Protein AF-A0A846X2C8-F1 (afdb_monomer_lite)

Organism: NCBI:txid44753

Structure (mmCIF, N/CA/C/O backbone):
data_AF-A0A846X2C8-F1
#
_entry.id   AF-A0A846X2C8-F1
#
loop_
_atom_site.group_PDB
_atom_site.id
_atom_site.type_symbol
_atom_site.label_atom_id
_atom_site.label_alt_id
_atom_site.label_comp_id
_atom_site.label_asym_id
_atom_site.label_entity_id
_atom_site.label_seq_id
_atom_site.pdbx_PDB_ins_code
_atom_site.Cartn_x
_atom_site.Cartn_y
_atom_site.Cartn_z
_atom_site.occupancy
_atom_site.B_iso_or_equiv
_atom_site.auth_seq_id
_atom_site.auth_comp_id
_atom_site.auth_asym_id
_atom_site.auth_atom_id
_atom_site.pdbx_PDB_model_num
ATOM 1 N N . MET A 1 1 ? 1.765 -7.638 -29.085 1.00 39.38 1 MET A N 1
ATOM 2 C CA . MET A 1 1 ? 0.733 -6.589 -28.976 1.00 39.38 1 MET A CA 1
ATOM 3 C C . MET A 1 1 ? 1.234 -5.614 -27.934 1.00 39.38 1 MET A C 1
ATOM 5 O O . MET A 1 1 ? 1.552 -6.057 -26.841 1.00 39.38 1 MET A O 1
ATOM 9 N N . THR A 1 2 ? 1.440 -4.352 -28.289 1.00 46.97 2 THR A N 1
ATOM 10 C CA . THR A 1 2 ? 1.833 -3.303 -27.340 1.00 46.97 2 THR A CA 1
ATOM 11 C C . THR A 1 2 ? 0.584 -2.910 -26.562 1.00 46.97 2 THR A C 1
ATOM 13 O O . THR A 1 2 ? -0.370 -2.422 -27.161 1.00 46.97 2 THR A O 1
ATOM 16 N N . THR A 1 3 ? 0.545 -3.192 -25.261 1.00 59.09 3 THR A N 1
ATOM 17 C CA . THR A 1 3 ? -0.535 -2.721 -24.387 1.00 59.09 3 THR A CA 1
ATOM 18 C C . THR A 1 3 ? -0.446 -1.201 -24.316 1.00 59.09 3 THR A C 1
ATOM 20 O O . THR A 1 3 ? 0.580 -0.667 -23.897 1.00 59.09 3 THR A O 1
ATOM 23 N N . THR A 1 4 ? -1.485 -0.503 -24.769 1.00 70.94 4 THR A N 1
ATOM 24 C CA . THR A 1 4 ? -1.595 0.945 -24.585 1.00 70.94 4 THR A CA 1
ATOM 25 C C . THR A 1 4 ? -1.709 1.226 -23.091 1.00 70.94 4 THR A C 1
ATOM 27 O O . THR A 1 4 ? -2.614 0.715 -22.434 1.00 70.94 4 THR A O 1
ATOM 30 N N . ILE A 1 5 ? -0.770 1.999 -22.553 1.00 78.25 5 ILE A N 1
ATOM 31 C CA . ILE A 1 5 ? -0.810 2.455 -21.163 1.00 78.25 5 ILE A CA 1
ATOM 32 C C . ILE A 1 5 ? -1.837 3.585 -21.094 1.00 78.25 5 ILE A C 1
ATOM 34 O O . ILE A 1 5 ? -1.813 4.482 -21.931 1.00 78.25 5 ILE A O 1
ATOM 38 N N . GLU A 1 6 ? -2.736 3.546 -20.115 1.00 85.19 6 GLU A N 1
ATOM 39 C CA . GLU A 1 6 ? -3.750 4.582 -19.904 1.00 85.19 6 GLU A CA 1
ATOM 40 C C . GLU A 1 6 ? -3.505 5.322 -18.582 1.00 85.19 6 GLU A C 1
ATOM 42 O O . GLU A 1 6 ? -2.981 4.726 -17.634 1.00 85.19 6 GLU A O 1
ATOM 47 N N . PRO A 1 7 ? -3.894 6.603 -18.478 1.00 87.62 7 PRO A N 1
ATOM 48 C CA . PRO A 1 7 ? -3.935 7.293 -17.199 1.00 87.62 7 PRO A CA 1
ATOM 49 C C . PRO A 1 7 ? -5.117 6.809 -16.348 1.00 87.62 7 PRO A C 1
ATOM 51 O O . PRO A 1 7 ? -6.165 6.429 -16.880 1.00 87.62 7 PRO A O 1
ATOM 54 N N . ILE A 1 8 ? -4.968 6.898 -15.027 1.00 87.06 8 ILE A N 1
ATOM 55 C CA . ILE A 1 8 ? -6.063 6.699 -14.071 1.00 87.06 8 ILE A CA 1
ATOM 56 C C . ILE A 1 8 ? -7.132 7.788 -14.242 1.00 87.06 8 ILE A C 1
ATOM 58 O O . ILE A 1 8 ? -6.819 8.953 -14.499 1.00 87.06 8 ILE A O 1
ATOM 62 N N . LYS A 1 9 ? -8.408 7.400 -14.119 1.00 85.31 9 LYS A N 1
ATOM 63 C CA . LYS A 1 9 ? -9.568 8.311 -14.196 1.00 85.31 9 LYS A CA 1
ATOM 64 C C . LYS A 1 9 ? -10.608 8.084 -13.096 1.00 85.31 9 LYS A C 1
ATOM 66 O O . LYS A 1 9 ? -11.526 8.890 -12.972 1.00 85.31 9 LYS A O 1
ATOM 71 N N . ASP A 1 10 ? -10.493 6.989 -12.350 1.00 92.31 10 ASP A N 1
ATOM 72 C CA . ASP A 1 10 ? -11.410 6.607 -11.281 1.00 92.31 10 ASP A CA 1
ATOM 73 C C . ASP A 1 10 ? -10.836 6.974 -9.903 1.00 92.31 10 ASP A C 1
ATOM 75 O O . ASP A 1 10 ? -9.631 6.860 -9.676 1.00 92.31 10 ASP A O 1
ATOM 79 N N . GLY A 1 11 ? -11.698 7.414 -8.980 1.00 93.38 11 GLY A N 1
ATOM 80 C CA . GLY A 1 11 ? -11.279 7.852 -7.647 1.00 93.38 11 GLY A CA 1
ATOM 81 C C . GLY A 1 11 ? -10.662 6.732 -6.808 1.00 93.38 11 GLY A C 1
ATOM 82 O O . GLY A 1 11 ? -9.693 6.971 -6.091 1.00 93.38 11 GLY A O 1
ATOM 83 N N . ARG A 1 12 ? -11.159 5.492 -6.928 1.00 96.38 12 ARG A N 1
ATOM 84 C CA . ARG A 1 12 ? -10.583 4.350 -6.210 1.00 96.38 12 ARG A CA 1
ATOM 85 C C . ARG A 1 12 ? -9.200 4.022 -6.748 1.00 96.38 12 ARG A C 1
ATOM 87 O O . ARG A 1 12 ? -8.270 3.858 -5.968 1.00 96.38 12 ARG A O 1
ATOM 94 N N . GLU A 1 13 ? -9.064 3.940 -8.067 1.00 95.44 13 GLU A N 1
ATOM 95 C CA . GLU A 1 13 ? -7.767 3.706 -8.712 1.00 95.44 13 GLU A CA 1
ATOM 96 C C . GLU A 1 13 ? -6.749 4.789 -8.314 1.00 95.44 13 GLU A C 1
ATOM 98 O O . GLU A 1 13 ? -5.599 4.469 -8.012 1.00 95.44 13 GLU A O 1
ATOM 103 N N . GLN A 1 14 ? -7.187 6.051 -8.253 1.00 95.62 14 GLN A N 1
ATOM 104 C CA . GLN A 1 14 ? -6.360 7.191 -7.857 1.00 95.62 14 GLN A CA 1
ATOM 105 C C . GLN A 1 14 ? -5.881 7.052 -6.409 1.00 95.62 14 GLN A C 1
ATOM 107 O O . GLN A 1 14 ? -4.679 7.085 -6.157 1.00 95.62 14 GLN A O 1
ATOM 112 N N . PHE A 1 15 ? -6.799 6.779 -5.480 1.00 97.44 15 PHE A N 1
ATOM 113 C CA . PHE A 1 15 ? -6.473 6.527 -4.077 1.00 97.44 15 PHE A CA 1
ATOM 114 C C . PHE A 1 15 ? -5.447 5.398 -3.903 1.00 97.44 15 PHE A C 1
ATOM 116 O O . PHE A 1 15 ? -4.485 5.544 -3.152 1.00 97.44 15 PHE A O 1
ATOM 123 N N . LEU A 1 16 ? -5.613 4.280 -4.617 1.00 98.19 16 LEU A N 1
ATOM 124 C CA . LEU A 1 16 ? -4.665 3.165 -4.555 1.00 98.19 16 LEU A CA 1
ATOM 125 C C . LEU A 1 16 ? -3.278 3.554 -5.083 1.00 98.19 16 LEU A C 1
ATOM 127 O O . LEU A 1 16 ? -2.273 3.130 -4.514 1.00 98.19 16 LEU A O 1
ATOM 131 N N . ALA A 1 17 ? -3.214 4.352 -6.151 1.00 97.00 17 ALA A N 1
ATOM 132 C CA . ALA A 1 17 ? -1.953 4.844 -6.699 1.00 97.00 17 ALA A CA 1
ATOM 133 C C . ALA A 1 17 ? -1.248 5.827 -5.750 1.00 97.00 17 ALA A C 1
ATOM 135 O O . ALA A 1 17 ? -0.019 5.810 -5.651 1.00 97.00 17 ALA A O 1
ATOM 136 N N . ASP A 1 18 ? -2.007 6.643 -5.018 1.00 96.94 18 ASP A N 1
ATOM 137 C CA . ASP A 1 18 ? -1.459 7.553 -4.012 1.00 96.94 18 ASP A CA 1
ATOM 138 C C . ASP A 1 18 ? -0.905 6.785 -2.802 1.00 96.94 18 ASP A C 1
ATOM 140 O O . ASP A 1 18 ? 0.233 7.024 -2.394 1.00 96.94 18 ASP A O 1
ATOM 144 N N . VAL A 1 19 ? -1.640 5.787 -2.290 1.00 98.06 19 VAL A N 1
ATOM 145 C CA . VAL A 1 19 ? -1.153 4.897 -1.216 1.00 98.06 19 VAL A CA 1
ATOM 146 C C . VAL A 1 19 ? 0.099 4.143 -1.665 1.00 98.06 19 VAL A C 1
ATOM 148 O O . VAL A 1 19 ? 1.087 4.093 -0.936 1.00 98.06 19 VAL A O 1
ATOM 151 N N . PHE A 1 20 ? 0.091 3.596 -2.882 1.00 98.12 20 PHE A N 1
ATOM 152 C CA . PHE A 1 20 ? 1.261 2.960 -3.484 1.00 98.12 20 PHE A CA 1
ATOM 153 C C . PHE A 1 20 ? 2.477 3.893 -3.471 1.00 98.12 20 PHE A C 1
ATOM 155 O O . PHE A 1 20 ? 3.531 3.531 -2.958 1.00 98.12 20 PHE A O 1
ATOM 162 N N . THR A 1 21 ? 2.319 5.106 -3.993 1.00 97.00 21 THR A N 1
ATOM 163 C CA . THR A 1 21 ? 3.398 6.094 -4.111 1.00 97.00 21 THR A CA 1
ATOM 164 C C . THR A 1 21 ? 3.938 6.501 -2.744 1.00 97.00 21 THR A C 1
ATOM 166 O O . THR A 1 21 ? 5.151 6.477 -2.535 1.00 97.00 21 THR A O 1
ATOM 169 N N . ALA A 1 22 ? 3.056 6.770 -1.776 1.00 97.19 22 ALA A N 1
ATOM 170 C CA . ALA A 1 22 ? 3.445 7.083 -0.402 1.00 97.19 22 ALA A CA 1
ATOM 171 C C . ALA A 1 22 ? 4.274 5.954 0.240 1.00 97.19 22 ALA A C 1
ATOM 173 O O . ALA A 1 22 ? 5.269 6.223 0.919 1.00 97.19 22 ALA A O 1
ATOM 174 N N . ALA A 1 23 ? 3.907 4.693 -0.011 1.00 97.38 23 ALA A N 1
ATOM 175 C CA . ALA A 1 23 ? 4.652 3.541 0.484 1.00 97.38 23 ALA A CA 1
ATOM 176 C C . ALA A 1 23 ? 6.035 3.426 -0.173 1.00 97.38 23 ALA A C 1
ATOM 178 O O . ALA A 1 23 ? 7.032 3.301 0.535 1.00 97.38 23 ALA A O 1
ATOM 179 N N . ILE A 1 24 ? 6.116 3.492 -1.509 1.00 97.12 24 ILE A N 1
ATOM 180 C CA . ILE A 1 24 ? 7.386 3.337 -2.239 1.00 97.12 24 ILE A CA 1
ATOM 181 C C . ILE A 1 24 ? 8.367 4.473 -1.912 1.00 97.12 24 ILE A C 1
ATOM 183 O O . ILE A 1 24 ? 9.561 4.234 -1.726 1.00 97.12 24 ILE A O 1
ATOM 187 N N . GLU A 1 25 ? 7.880 5.710 -1.825 1.00 95.19 25 GLU A N 1
ATOM 188 C CA . GLU A 1 25 ? 8.743 6.886 -1.676 1.00 95.19 25 GLU A CA 1
ATOM 189 C C . GLU A 1 25 ? 9.126 7.184 -0.223 1.00 95.19 25 GLU A C 1
ATOM 191 O O . GLU A 1 25 ? 10.178 7.779 0.013 1.00 95.19 25 GLU A O 1
ATOM 196 N N . GLY A 1 26 ? 8.322 6.754 0.754 1.00 90.81 26 GLY A N 1
ATOM 197 C CA . GLY A 1 26 ? 8.575 7.058 2.165 1.00 90.81 26 GLY A CA 1
ATOM 198 C C . GLY A 1 26 ? 8.590 5.862 3.111 1.00 90.81 26 GLY A C 1
ATOM 199 O O . GLY A 1 26 ? 9.253 5.926 4.142 1.00 90.81 26 GLY A O 1
ATOM 200 N N . GLY A 1 27 ? 7.860 4.796 2.791 1.00 85.50 27 GLY A N 1
ATOM 201 C CA . GLY A 1 27 ? 7.503 3.755 3.750 1.00 85.50 27 GLY A CA 1
ATOM 202 C C . GLY A 1 27 ? 8.419 2.537 3.732 1.00 85.50 27 GLY A C 1
ATOM 203 O O . GLY A 1 27 ? 8.901 2.128 4.774 1.00 85.50 27 GLY A O 1
ATOM 204 N N . ILE A 1 28 ? 8.690 1.956 2.564 1.00 93.75 28 ILE A N 1
ATOM 205 C CA . ILE A 1 28 ? 9.221 0.579 2.495 1.00 93.75 28 ILE A CA 1
ATOM 206 C C . ILE A 1 28 ? 10.753 0.466 2.497 1.00 93.75 28 ILE A C 1
ATOM 208 O O . ILE A 1 28 ? 11.300 -0.616 2.698 1.00 93.75 28 ILE A O 1
ATOM 212 N N . ASN A 1 29 ? 11.467 1.574 2.272 1.00 91.31 29 ASN A N 1
ATOM 213 C CA . ASN A 1 29 ? 12.914 1.563 2.000 1.00 91.31 29 ASN A CA 1
ATOM 214 C C . ASN A 1 29 ? 13.783 1.125 3.195 1.00 91.31 29 ASN A C 1
ATOM 216 O O . ASN A 1 29 ? 14.994 0.985 3.048 1.00 91.31 29 ASN A O 1
ATOM 220 N N . TYR A 1 30 ? 13.203 0.945 4.386 1.00 91.06 30 TYR A N 1
ATOM 221 C CA . TYR A 1 30 ? 13.931 0.415 5.540 1.00 91.06 30 TYR A CA 1
ATOM 222 C C . TYR A 1 30 ? 13.991 -1.121 5.564 1.00 91.06 30 TYR A C 1
ATOM 224 O O . TYR A 1 30 ? 14.889 -1.666 6.203 1.00 91.06 30 TYR A O 1
ATOM 232 N N . TRP A 1 31 ? 13.068 -1.813 4.882 1.00 92.88 31 TRP A N 1
ATOM 233 C CA . TRP A 1 31 ? 13.012 -3.282 4.827 1.00 92.88 31 TRP A CA 1
ATOM 234 C C . TRP A 1 31 ? 13.140 -3.851 3.412 1.00 92.88 31 TRP A C 1
ATOM 236 O O . TRP A 1 31 ? 13.432 -5.036 3.271 1.00 92.88 31 TRP A O 1
ATOM 246 N N . ALA A 1 32 ? 12.986 -3.039 2.364 1.00 93.62 32 ALA A N 1
ATOM 247 C CA . ALA A 1 32 ? 13.146 -3.494 0.989 1.00 93.62 32 ALA A CA 1
ATOM 248 C C . ALA A 1 32 ? 13.909 -2.520 0.087 1.00 93.62 32 ALA A C 1
ATOM 250 O O . ALA A 1 32 ? 13.802 -1.300 0.193 1.00 93.62 32 ALA A O 1
ATOM 251 N N . GLU A 1 33 ? 14.604 -3.095 -0.893 1.00 93.44 33 GLU A N 1
ATOM 252 C CA . GLU A 1 33 ? 15.190 -2.395 -2.032 1.00 93.44 33 GLU A CA 1
ATOM 253 C C . GLU A 1 33 ? 14.183 -2.308 -3.188 1.00 93.44 33 GLU A C 1
ATOM 255 O O . GLU A 1 33 ? 13.594 -3.317 -3.580 1.00 93.44 33 GLU A O 1
ATOM 260 N N . VAL A 1 34 ? 14.007 -1.125 -3.786 1.00 94.94 34 VAL A N 1
ATOM 261 C CA . VAL A 1 34 ? 13.124 -0.923 -4.949 1.00 94.94 34 VAL A CA 1
ATOM 262 C C . VAL A 1 34 ? 13.904 -1.105 -6.254 1.00 94.94 34 VAL A C 1
ATOM 264 O O . VAL A 1 34 ? 14.634 -0.220 -6.694 1.00 94.94 34 VAL A O 1
ATOM 267 N N . ASN A 1 35 ? 13.700 -2.239 -6.924 1.00 93.56 35 ASN A N 1
ATOM 268 C CA . ASN A 1 35 ? 14.385 -2.593 -8.174 1.00 93.56 35 ASN A CA 1
ATOM 269 C C . ASN A 1 35 ? 13.723 -1.985 -9.417 1.00 93.56 35 ASN A C 1
ATOM 271 O O . ASN A 1 35 ? 14.362 -1.755 -10.444 1.00 93.56 35 ASN A O 1
ATOM 275 N N . THR A 1 36 ? 12.407 -1.794 -9.384 1.00 95.81 36 THR A N 1
ATOM 276 C CA . THR A 1 36 ? 11.642 -1.198 -10.485 1.00 95.81 36 THR A CA 1
ATOM 277 C C . THR A 1 36 ? 10.514 -0.370 -9.913 1.00 95.81 36 THR A C 1
ATOM 279 O O . THR A 1 36 ? 9.837 -0.817 -8.997 1.00 95.81 36 THR A O 1
ATOM 282 N N . TYR A 1 37 ? 10.282 0.807 -10.492 1.00 94.38 37 TYR A N 1
ATOM 283 C CA . TYR A 1 37 ? 9.209 1.706 -10.088 1.00 94.38 37 TYR A CA 1
ATOM 284 C C . TYR A 1 37 ? 8.570 2.337 -11.328 1.00 94.38 37 TYR A C 1
ATOM 286 O O . TYR A 1 37 ? 9.204 3.093 -12.068 1.00 94.38 37 TYR A O 1
ATOM 294 N N . ARG A 1 38 ? 7.319 1.965 -11.609 1.00 93.31 38 ARG A N 1
ATOM 295 C CA . ARG A 1 38 ? 6.527 2.444 -12.745 1.00 93.31 38 ARG A CA 1
ATOM 296 C C . ARG A 1 38 ? 5.206 2.969 -12.208 1.00 93.31 38 ARG A C 1
ATOM 298 O O . ARG A 1 38 ? 4.305 2.190 -11.944 1.00 93.31 38 ARG A O 1
ATOM 305 N N . TRP A 1 39 ? 5.079 4.282 -12.085 1.00 90.62 39 TRP A N 1
ATOM 306 C CA . TRP A 1 39 ? 3.905 4.912 -11.463 1.00 90.62 39 TRP A CA 1
ATOM 307 C C . TRP A 1 39 ? 3.329 6.061 -12.286 1.00 90.62 39 TRP A C 1
ATOM 309 O O . TRP A 1 39 ? 2.130 6.321 -12.243 1.00 90.62 39 TRP A O 1
ATOM 319 N N . GLN A 1 40 ? 4.158 6.687 -13.120 1.00 85.94 40 GLN A N 1
ATOM 320 C CA . GLN A 1 40 ? 3.767 7.837 -13.918 1.00 85.94 40 GLN A CA 1
ATOM 321 C C . GLN A 1 40 ? 3.267 7.434 -15.311 1.00 85.94 40 GLN A C 1
ATOM 323 O O . GLN A 1 40 ? 3.875 6.606 -16.007 1.00 85.94 40 GLN A O 1
ATOM 328 N N . TYR A 1 41 ? 2.172 8.057 -15.738 1.00 79.56 41 TYR A N 1
ATOM 329 C CA . TYR A 1 41 ? 1.762 8.106 -17.133 1.00 79.56 41 TYR A CA 1
ATOM 330 C C . TYR A 1 41 ? 2.470 9.271 -17.834 1.00 79.56 41 TYR A C 1
ATOM 332 O O . TYR A 1 41 ? 2.253 10.441 -17.515 1.00 79.56 41 TYR A O 1
ATOM 340 N N . CYS A 1 42 ? 3.311 8.936 -18.809 1.00 67.88 42 CYS A N 1
ATOM 341 C CA . CYS A 1 42 ? 3.887 9.885 -19.754 1.00 67.88 42 CYS A CA 1
ATOM 342 C C . CYS A 1 42 ? 3.173 9.635 -21.084 1.00 67.88 42 CYS A C 1
ATOM 344 O O . CYS A 1 42 ? 3.490 8.666 -21.768 1.00 67.88 42 CYS A O 1
ATOM 346 N N . GLY A 1 43 ? 2.132 10.413 -21.385 1.00 63.81 43 GLY A N 1
ATOM 347 C CA . GLY A 1 43 ? 1.442 10.308 -22.673 1.00 63.81 43 GLY A CA 1
ATOM 348 C C . GLY A 1 43 ? 2.315 10.782 -23.839 1.00 63.81 43 GLY A C 1
ATOM 349 O O . GLY A 1 43 ? 3.380 11.354 -23.629 1.00 63.81 43 GLY A O 1
ATOM 350 N N . ASP A 1 44 ? 1.814 10.614 -25.063 1.00 57.03 44 ASP A N 1
ATOM 351 C CA . ASP A 1 44 ? 2.528 10.907 -26.321 1.00 57.03 44 ASP A CA 1
ATOM 352 C C . ASP A 1 44 ? 2.866 12.402 -26.549 1.00 57.03 44 ASP A C 1
ATOM 354 O O . ASP A 1 44 ? 3.555 12.750 -27.504 1.00 57.03 44 ASP A O 1
ATOM 358 N N . ASP A 1 45 ? 2.409 13.296 -25.667 1.00 52.47 45 ASP A N 1
ATOM 359 C CA . ASP A 1 45 ? 2.687 14.738 -25.687 1.00 52.47 45 ASP A CA 1
ATOM 360 C C . ASP A 1 45 ? 3.945 15.083 -24.855 1.00 52.47 45 ASP A C 1
ATOM 362 O O . ASP A 1 45 ? 3.923 15.982 -24.004 1.00 52.47 45 ASP A O 1
ATOM 366 N N . GLU A 1 46 ? 5.052 14.359 -25.061 1.00 48.03 46 GLU A N 1
ATOM 367 C CA . GLU A 1 46 ? 6.349 14.743 -24.489 1.00 48.03 46 GLU A CA 1
ATOM 368 C C . GLU A 1 46 ? 6.720 16.165 -24.957 1.00 48.03 46 GLU A C 1
ATOM 370 O O . GLU A 1 46 ? 6.870 16.428 -26.149 1.00 48.03 46 GLU A O 1
ATOM 375 N N . GLY A 1 47 ? 6.878 17.103 -24.013 1.00 50.19 47 GLY A N 1
ATOM 376 C CA . GLY A 1 47 ? 7.437 18.433 -24.291 1.00 50.19 47 GLY A CA 1
ATOM 377 C C . GLY A 1 47 ? 6.505 19.636 -24.129 1.00 50.19 47 GLY A C 1
ATOM 378 O O . GLY A 1 47 ? 6.930 20.745 -24.445 1.00 50.19 47 GLY A O 1
ATOM 379 N N . VAL A 1 48 ? 5.279 19.481 -23.610 1.00 54.31 48 VAL A N 1
ATOM 380 C CA . VAL A 1 48 ? 4.418 20.633 -23.263 1.00 54.31 48 VAL A CA 1
ATOM 381 C C . VAL A 1 48 ? 4.627 21.033 -21.792 1.00 54.31 48 VAL A C 1
ATOM 383 O O . VAL A 1 48 ? 4.210 20.292 -20.897 1.00 54.31 48 VAL A O 1
ATOM 386 N N . PRO A 1 49 ? 5.233 22.200 -21.495 1.00 46.19 49 PRO A N 1
ATOM 387 C CA . PRO A 1 49 ? 5.390 22.675 -20.123 1.00 46.19 49 PRO A CA 1
ATOM 388 C C . PRO A 1 49 ? 4.021 22.915 -19.473 1.00 46.19 49 PRO A C 1
ATOM 390 O O . PRO A 1 49 ? 3.179 23.611 -20.040 1.00 46.19 49 PRO A O 1
ATOM 393 N N . GLY A 1 50 ? 3.806 22.365 -18.274 1.00 52.97 50 GLY A N 1
ATOM 394 C CA . GLY A 1 50 ? 2.607 22.623 -17.467 1.00 52.97 50 GLY A CA 1
ATOM 395 C C . GLY A 1 50 ? 1.475 21.596 -17.571 1.00 52.97 50 GLY A C 1
AT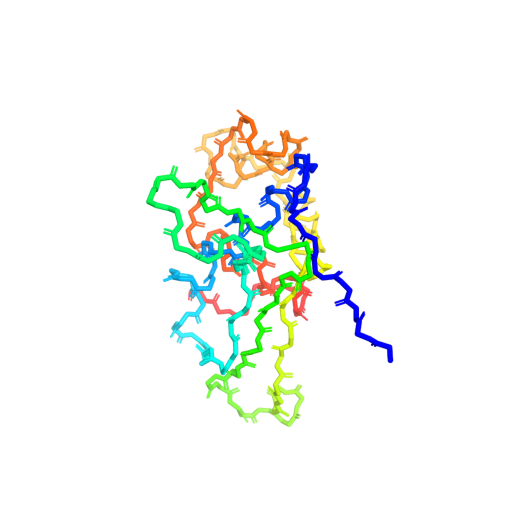OM 396 O O . GLY A 1 50 ? 0.383 21.879 -17.081 1.00 52.97 50 GLY A O 1
ATOM 397 N N . ARG A 1 51 ? 1.686 20.412 -18.168 1.00 57.34 51 ARG A N 1
ATOM 398 C CA . ARG A 1 51 ? 0.688 19.329 -18.083 1.00 57.34 51 ARG A CA 1
ATOM 399 C C . ARG A 1 51 ? 0.782 18.536 -16.779 1.00 57.34 51 ARG A C 1
ATOM 401 O O . ARG A 1 51 ? 1.865 18.233 -16.289 1.00 57.34 51 ARG A O 1
ATOM 408 N N . SER A 1 52 ? -0.403 18.203 -16.269 1.00 56.50 52 SER A N 1
ATOM 409 C CA . SER A 1 52 ? -0.659 17.418 -15.064 1.00 56.50 52 SER A CA 1
ATOM 410 C C . SER A 1 52 ? 0.089 16.087 -15.090 1.00 56.50 52 SER A C 1
ATOM 412 O O . SER A 1 52 ? -0.122 15.274 -15.993 1.00 56.50 52 SER A O 1
ATOM 414 N N . LEU A 1 53 ? 0.921 15.851 -14.074 1.00 66.75 53 LEU A N 1
ATOM 415 C CA . LEU A 1 53 ? 1.383 14.508 -13.736 1.00 66.75 53 LEU A CA 1
ATOM 416 C C . LEU A 1 53 ? 0.132 13.661 -13.459 1.00 66.75 53 LEU A C 1
ATOM 418 O O . LEU A 1 53 ? -0.765 14.101 -12.742 1.00 66.75 53 LEU A O 1
ATOM 422 N N . SER A 1 54 ? 0.027 12.501 -14.099 1.00 79.00 54 SER A N 1
ATOM 423 C CA . SER A 1 54 ? -1.053 11.542 -13.852 1.00 79.00 54 SER A CA 1
ATOM 424 C C . SER A 1 54 ? -0.451 10.168 -13.630 1.00 79.00 54 SER A C 1
ATOM 426 O O . SER A 1 54 ? 0.603 9.841 -14.186 1.00 79.00 54 SER A O 1
ATOM 428 N N . TYR A 1 55 ? -1.109 9.368 -12.801 1.00 86.06 55 TYR A N 1
ATOM 429 C CA . TYR A 1 55 ? -0.696 7.995 -12.574 1.00 86.06 55 TYR A CA 1
ATOM 430 C C . TYR A 1 55 ? -1.049 7.127 -13.775 1.00 86.06 55 TYR A C 1
ATOM 432 O O . TYR A 1 55 ? -2.106 7.288 -14.392 1.00 86.06 55 TYR A O 1
ATOM 440 N N . ARG A 1 56 ? -0.162 6.185 -14.102 1.00 91.31 56 ARG A N 1
ATOM 441 C CA . ARG A 1 56 ? -0.494 5.099 -15.031 1.00 91.31 56 ARG A CA 1
ATOM 442 C C . ARG A 1 56 ? -1.416 4.107 -14.338 1.00 91.31 56 ARG A C 1
ATOM 444 O O . ARG A 1 56 ? -1.219 3.782 -13.172 1.00 91.31 56 ARG A O 1
ATOM 451 N N . ARG A 1 57 ? -2.396 3.595 -15.074 1.00 89.81 57 ARG A N 1
ATOM 452 C CA . ARG A 1 57 ? -3.362 2.620 -14.562 1.00 89.81 57 ARG A CA 1
ATOM 453 C C . ARG A 1 57 ? -2.727 1.279 -14.198 1.00 89.81 57 ARG A C 1
ATOM 455 O O . ARG A 1 57 ? -3.185 0.612 -13.283 1.00 89.81 57 ARG A O 1
ATOM 462 N N . ASP A 1 58 ? -1.658 0.901 -14.893 1.00 92.00 58 ASP A N 1
ATOM 463 C CA . ASP A 1 58 ? -0.892 -0.327 -14.668 1.00 92.00 58 ASP A CA 1
ATOM 464 C C . ASP A 1 58 ? 0.318 -0.101 -13.745 1.00 92.00 58 ASP A C 1
ATOM 466 O O . ASP A 1 58 ? 1.362 -0.731 -13.935 1.00 92.00 58 ASP A O 1
ATOM 470 N N . PHE A 1 59 ? 0.224 0.831 -12.786 1.00 95.25 59 PHE A N 1
ATOM 471 C CA . PHE A 1 59 ? 1.344 1.124 -11.897 1.00 95.25 59 PHE A CA 1
ATOM 472 C C . PHE A 1 59 ? 1.830 -0.133 -11.171 1.00 95.25 59 PHE A C 1
ATOM 474 O O . PHE A 1 59 ?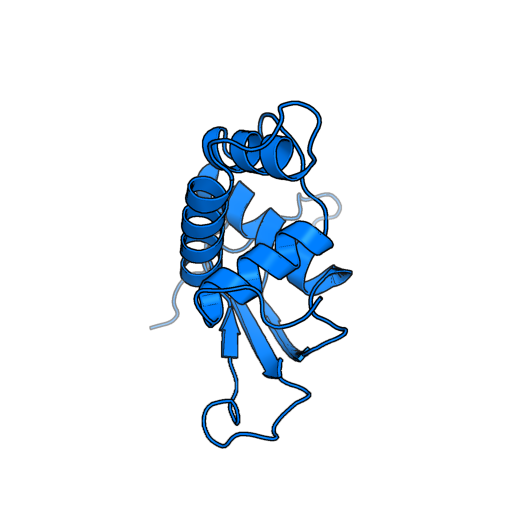 1.047 -1.001 -10.781 1.00 95.25 59 PHE A O 1
ATOM 481 N N . TYR A 1 60 ? 3.145 -0.231 -11.001 1.00 97.31 60 TYR A N 1
ATOM 482 C CA . TYR A 1 60 ? 3.751 -1.278 -10.200 1.00 97.31 60 TYR A CA 1
ATOM 483 C C . TYR A 1 60 ? 5.155 -0.914 -9.729 1.00 97.31 60 TYR A C 1
ATOM 485 O O . TYR A 1 60 ? 5.873 -0.129 -10.360 1.00 97.31 60 TYR A O 1
ATOM 493 N N . ALA A 1 61 ? 5.571 -1.562 -8.650 1.00 97.50 61 ALA A N 1
ATOM 494 C CA . ALA A 1 61 ? 6.954 -1.665 -8.231 1.00 97.50 61 AL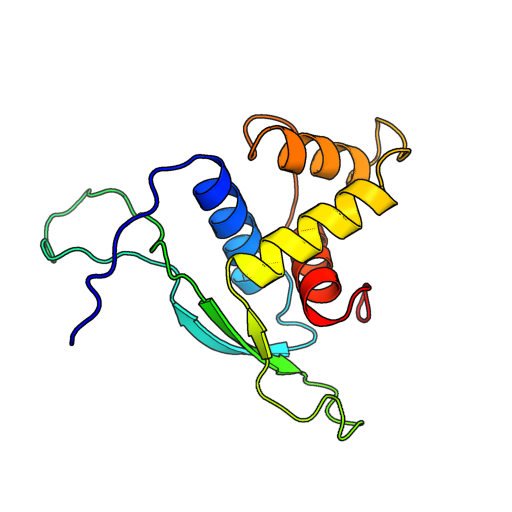A A CA 1
ATOM 495 C C . ALA A 1 61 ? 7.375 -3.134 -8.152 1.00 97.50 61 ALA A C 1
ATOM 497 O O . ALA A 1 61 ? 6.551 -4.030 -7.971 1.00 97.50 61 ALA A O 1
ATOM 498 N N . VAL A 1 62 ? 8.672 -3.373 -8.306 1.00 96.88 62 VAL A N 1
ATOM 499 C CA . VAL A 1 62 ? 9.302 -4.643 -7.947 1.00 96.88 62 VAL A CA 1
ATOM 500 C C . VAL A 1 62 ? 10.308 -4.337 -6.861 1.00 96.88 62 VAL A C 1
ATOM 502 O O . VAL A 1 62 ? 11.173 -3.482 -7.061 1.00 96.88 62 VAL A O 1
ATOM 505 N N . VAL A 1 63 ? 10.178 -5.017 -5.731 1.00 95.06 63 VAL A N 1
ATOM 506 C CA . VAL A 1 63 ? 11.000 -4.798 -4.546 1.00 95.06 63 VAL A CA 1
ATOM 507 C C . VAL A 1 63 ? 11.658 -6.097 -4.115 1.00 95.06 63 VAL A C 1
ATOM 509 O O . VAL A 1 63 ? 11.189 -7.180 -4.459 1.00 95.06 63 VAL A O 1
ATOM 512 N N . ARG A 1 64 ? 12.748 -5.998 -3.366 1.00 92.19 64 ARG A N 1
ATOM 513 C CA . ARG A 1 64 ? 13.426 -7.146 -2.772 1.00 92.19 64 ARG A CA 1
ATOM 514 C C . ARG A 1 64 ? 13.604 -6.910 -1.286 1.00 92.19 64 ARG A C 1
ATOM 516 O O . ARG A 1 64 ? 14.170 -5.896 -0.897 1.00 92.19 64 ARG A O 1
ATOM 523 N N . ASP A 1 65 ? 13.138 -7.861 -0.491 1.00 89.38 65 ASP A N 1
ATOM 524 C CA . ASP A 1 65 ? 13.320 -7.863 0.958 1.00 89.38 65 ASP A CA 1
ATOM 525 C C . ASP A 1 65 ? 14.822 -7.872 1.310 1.00 89.38 65 ASP A C 1
ATOM 527 O O . ASP A 1 65 ? 15.607 -8.622 0.714 1.00 89.38 65 ASP A O 1
ATOM 531 N N . HIS A 1 66 ? 15.238 -7.012 2.240 1.00 86.19 66 HIS A N 1
ATOM 532 C CA . HIS A 1 66 ? 16.605 -6.990 2.757 1.00 86.19 66 HIS A CA 1
ATOM 533 C C . HIS A 1 66 ? 16.912 -8.226 3.607 1.00 86.19 66 HIS A C 1
ATOM 535 O O . HIS A 1 66 ? 18.047 -8.712 3.590 1.00 86.19 66 HIS A O 1
ATOM 541 N N . ASP A 1 67 ? 15.910 -8.752 4.310 1.00 75.75 67 ASP A N 1
ATOM 542 C CA . ASP A 1 67 ? 16.034 -9.880 5.222 1.00 75.75 67 ASP A CA 1
ATOM 543 C C . ASP A 1 67 ? 15.749 -11.200 4.484 1.00 75.75 67 ASP A C 1
ATOM 545 O O . ASP A 1 67 ? 14.731 -11.876 4.649 1.00 75.75 67 ASP A O 1
ATOM 549 N N . GLN A 1 68 ? 16.678 -11.564 3.593 1.00 66.50 68 GLN A N 1
ATOM 550 C CA . GLN A 1 68 ? 16.622 -12.788 2.780 1.00 66.50 68 GLN A CA 1
ATOM 551 C C . GLN A 1 68 ? 16.886 -14.073 3.594 1.00 66.50 68 GLN A C 1
ATOM 553 O O . GLN A 1 68 ? 17.235 -15.105 3.016 1.00 66.50 68 GLN A O 1
ATOM 558 N N . GLU A 1 69 ? 16.751 -14.048 4.926 1.00 59.19 69 GLU A N 1
ATOM 559 C CA . GLU A 1 69 ? 17.085 -15.184 5.797 1.00 59.19 69 GLU A CA 1
ATOM 560 C C . GLU A 1 69 ? 16.240 -16.437 5.523 1.00 59.19 69 GLU A C 1
ATOM 562 O O . GLU A 1 69 ? 16.654 -17.551 5.854 1.00 59.19 69 GLU A O 1
ATOM 567 N N . THR A 1 70 ? 15.086 -16.299 4.863 1.00 58.56 70 THR A N 1
ATOM 568 C CA . THR A 1 70 ? 14.236 -17.439 4.503 1.00 58.56 70 THR A CA 1
ATOM 569 C C . THR A 1 70 ? 14.115 -17.604 2.992 1.00 58.56 70 THR A C 1
ATOM 571 O O . THR A 1 70 ? 13.840 -16.659 2.256 1.00 58.56 70 THR A O 1
ATOM 574 N N . ALA A 1 71 ? 14.249 -18.846 2.515 1.00 58.28 71 ALA A N 1
ATOM 575 C CA . ALA A 1 71 ? 14.052 -19.192 1.104 1.00 58.28 71 ALA A CA 1
ATOM 576 C C . ALA A 1 71 ? 12.636 -18.850 0.592 1.00 58.28 71 ALA A C 1
ATOM 578 O O . ALA A 1 71 ? 12.440 -18.705 -0.609 1.00 58.28 71 ALA A O 1
ATOM 579 N N . GLU A 1 72 ? 11.664 -18.696 1.496 1.00 58.06 72 GLU A N 1
ATOM 580 C CA . GLU A 1 72 ? 10.288 -18.278 1.196 1.00 58.06 72 GLU A CA 1
ATOM 581 C C . GLU A 1 72 ? 10.163 -16.769 0.913 1.00 58.06 72 GLU A C 1
ATOM 583 O O . GLU A 1 72 ? 9.218 -16.355 0.246 1.00 58.06 72 GLU A O 1
ATOM 588 N N . ARG A 1 73 ? 11.128 -15.955 1.369 1.00 63.69 73 ARG A N 1
ATOM 589 C CA . ARG A 1 73 ? 11.227 -14.506 1.100 1.00 63.69 73 ARG A CA 1
ATOM 590 C C . ARG A 1 73 ? 12.343 -14.148 0.118 1.00 63.69 73 ARG A C 1
ATOM 592 O O . ARG A 1 73 ? 12.521 -12.986 -0.235 1.00 63.69 73 ARG A O 1
ATOM 599 N N . ALA A 1 74 ? 13.081 -15.148 -0.356 1.00 63.44 74 ALA A N 1
ATOM 600 C CA . ALA A 1 74 ? 14.114 -14.983 -1.363 1.00 63.44 74 ALA A CA 1
ATOM 601 C C . ALA A 1 74 ? 13.467 -14.798 -2.745 1.00 63.44 74 ALA A C 1
ATOM 603 O O . ALA A 1 74 ? 13.266 -15.752 -3.497 1.00 63.44 74 ALA A O 1
ATOM 604 N N . GLY A 1 75 ? 13.109 -13.563 -3.086 1.00 82.88 75 GLY A N 1
ATOM 605 C CA . GLY A 1 75 ? 12.533 -13.265 -4.389 1.00 82.88 75 GLY A CA 1
ATOM 606 C C . GLY A 1 75 ? 12.178 -11.802 -4.592 1.00 82.88 75 GLY A C 1
ATOM 607 O O . GLY A 1 75 ? 12.096 -11.012 -3.656 1.00 82.88 75 GLY A O 1
ATOM 608 N N . ASP A 1 76 ? 11.965 -11.463 -5.857 1.00 92.44 76 ASP A N 1
ATOM 609 C CA . ASP A 1 76 ? 11.408 -10.178 -6.249 1.00 92.44 76 ASP A CA 1
ATOM 610 C C . ASP A 1 76 ? 9.896 -10.182 -5.968 1.00 92.44 76 ASP A C 1
ATOM 612 O O . ASP A 1 76 ? 9.154 -11.032 -6.467 1.00 92.44 76 ASP A O 1
ATOM 616 N N . LEU A 1 77 ? 9.440 -9.219 -5.172 1.00 94.12 77 LEU A N 1
ATOM 617 C CA . LEU A 1 77 ? 8.044 -9.014 -4.809 1.00 94.12 77 LEU A CA 1
ATOM 618 C C . LEU A 1 77 ? 7.456 -7.918 -5.693 1.00 94.12 77 LEU A C 1
ATOM 620 O O . LEU A 1 77 ? 7.977 -6.804 -5.759 1.00 94.12 77 LEU A O 1
ATOM 624 N N . ARG A 1 78 ? 6.357 -8.220 -6.382 1.00 96.25 78 ARG A N 1
ATOM 625 C CA . ARG A 1 78 ? 5.628 -7.231 -7.178 1.00 96.25 78 ARG A CA 1
ATOM 626 C C . ARG A 1 78 ? 4.563 -6.561 -6.317 1.00 96.25 78 ARG A C 1
ATOM 628 O O . ARG A 1 78 ? 3.743 -7.247 -5.718 1.00 96.25 78 ARG A O 1
ATOM 635 N N . ILE A 1 79 ? 4.553 -5.234 -6.321 1.00 97.94 79 ILE A N 1
ATOM 636 C CA . ILE A 1 79 ? 3.520 -4.399 -5.708 1.00 97.94 79 ILE A CA 1
ATOM 637 C C . ILE A 1 79 ? 2.778 -3.695 -6.839 1.00 97.94 79 ILE A C 1
ATOM 639 O O . ILE A 1 79 ? 3.397 -2.990 -7.629 1.00 97.94 79 ILE A O 1
ATOM 643 N N . ASP A 1 80 ? 1.469 -3.875 -6.924 1.00 97.81 80 ASP A N 1
ATOM 644 C CA . ASP A 1 80 ? 0.580 -3.196 -7.868 1.00 97.81 80 ASP A CA 1
ATOM 645 C C . ASP A 1 80 ? -0.780 -2.919 -7.208 1.00 97.81 80 ASP A C 1
ATOM 647 O O . ASP A 1 80 ? -0.954 -3.142 -6.006 1.00 97.81 80 ASP A O 1
ATOM 651 N N . ALA A 1 81 ? -1.743 -2.406 -7.976 1.00 97.69 81 ALA A N 1
ATOM 652 C CA . ALA A 1 81 ? -3.061 -2.040 -7.463 1.00 97.69 81 ALA A CA 1
ATOM 653 C C . ALA A 1 81 ? -3.763 -3.179 -6.701 1.00 97.69 81 ALA A C 1
ATOM 655 O O . ALA A 1 81 ? -4.445 -2.906 -5.716 1.00 97.69 81 ALA A O 1
ATOM 656 N N . GLU A 1 82 ? -3.577 -4.445 -7.097 1.00 98.38 82 GLU A N 1
ATOM 657 C CA . GLU A 1 82 ? -4.205 -5.587 -6.421 1.00 98.38 82 GLU A CA 1
ATOM 658 C C . GLU A 1 82 ? -3.616 -5.820 -5.027 1.00 98.38 82 GLU A C 1
ATOM 660 O O . GLU A 1 82 ? -4.347 -6.122 -4.081 1.00 98.38 82 GLU A O 1
ATOM 665 N N . VAL A 1 83 ? -2.297 -5.661 -4.883 1.00 98.56 83 VAL A N 1
ATOM 666 C CA . VAL A 1 83 ? -1.611 -5.756 -3.586 1.00 98.56 83 VAL A CA 1
ATOM 667 C C . VAL A 1 83 ? -2.076 -4.638 -2.656 1.00 98.56 83 VAL A C 1
ATOM 669 O O . V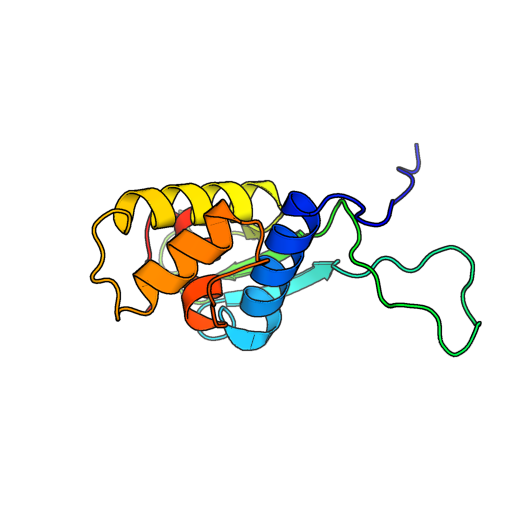AL A 1 83 ? -2.431 -4.909 -1.509 1.00 98.56 83 VAL A O 1
ATOM 672 N N . ILE A 1 84 ? -2.137 -3.399 -3.153 1.00 98.56 84 ILE A N 1
ATOM 673 C CA . ILE A 1 84 ? -2.571 -2.246 -2.352 1.00 98.56 84 ILE A CA 1
ATOM 674 C C . ILE A 1 84 ? -4.044 -2.369 -1.960 1.00 98.56 84 ILE A C 1
ATOM 676 O O . ILE A 1 84 ? -4.380 -2.161 -0.796 1.00 98.56 84 ILE A O 1
ATOM 680 N N . GLN A 1 85 ? -4.915 -2.763 -2.896 1.00 98.62 85 GLN A N 1
ATOM 681 C CA . GLN A 1 85 ? -6.334 -3.002 -2.627 1.00 98.62 85 GLN A CA 1
ATOM 682 C C . GLN A 1 85 ? -6.504 -4.013 -1.494 1.00 98.62 85 GLN A C 1
ATOM 684 O O . GLN A 1 85 ? -7.183 -3.728 -0.509 1.00 98.62 85 GLN A O 1
ATOM 689 N N . ARG A 1 86 ? -5.842 -5.169 -1.614 1.00 98.75 86 ARG A N 1
ATOM 690 C CA . ARG A 1 86 ? -5.909 -6.249 -0.628 1.00 98.75 86 ARG A CA 1
ATOM 691 C C . ARG A 1 86 ? -5.425 -5.797 0.746 1.00 98.75 86 ARG A C 1
ATOM 693 O O . ARG A 1 86 ? -6.085 -6.064 1.745 1.00 98.75 86 ARG A O 1
ATOM 700 N N . GLY A 1 87 ? -4.286 -5.109 0.800 1.00 98.62 87 GLY A N 1
ATOM 701 C CA . GLY A 1 87 ? -3.735 -4.596 2.051 1.00 98.62 87 GLY A CA 1
ATOM 702 C C . GLY A 1 87 ? -4.653 -3.576 2.721 1.00 98.62 87 GLY A C 1
ATOM 703 O O . GLY A 1 87 ? -4.897 -3.660 3.923 1.00 98.62 87 GLY A O 1
ATOM 704 N N . ALA A 1 88 ? -5.218 -2.655 1.938 1.00 98.56 88 ALA A N 1
ATOM 705 C CA . ALA A 1 88 ? -6.122 -1.629 2.438 1.00 98.56 88 ALA A CA 1
ATOM 706 C C . ALA A 1 88 ? -7.430 -2.226 2.979 1.00 98.56 88 ALA A C 1
ATOM 708 O O . ALA A 1 88 ? -7.913 -1.791 4.022 1.00 98.56 88 ALA A O 1
ATOM 709 N N . GLU A 1 89 ? -7.988 -3.238 2.309 1.00 98.50 89 GLU A N 1
ATOM 710 C CA . GLU A 1 89 ? -9.174 -3.966 2.777 1.00 98.50 89 GLU A CA 1
ATOM 711 C C . GLU A 1 89 ? -8.910 -4.719 4.086 1.00 98.50 89 GLU A C 1
ATOM 713 O O . GLU A 1 89 ? -9.687 -4.590 5.032 1.00 98.50 89 GLU A O 1
ATOM 718 N N . LEU A 1 90 ? -7.801 -5.463 4.165 1.00 98.44 90 LEU A N 1
ATOM 719 C CA . LEU A 1 90 ? -7.441 -6.229 5.360 1.00 98.44 90 LEU A CA 1
ATOM 720 C C . LEU A 1 90 ? -7.188 -5.322 6.570 1.00 98.44 90 LEU A C 1
ATOM 722 O O . LEU A 1 90 ? -7.709 -5.590 7.652 1.00 98.44 90 LEU A O 1
ATOM 726 N N . LEU A 1 91 ? -6.445 -4.226 6.390 1.00 97.38 91 LEU A N 1
ATOM 727 C CA . LEU A 1 91 ? -6.210 -3.265 7.469 1.00 97.38 91 LEU A CA 1
ATOM 728 C C . LEU A 1 91 ? -7.483 -2.526 7.873 1.00 97.38 91 LEU A C 1
ATOM 730 O O . LEU A 1 91 ? -7.718 -2.333 9.064 1.00 97.38 91 LEU A O 1
ATOM 734 N N . ALA A 1 92 ? -8.330 -2.142 6.916 1.00 97.44 92 ALA A N 1
ATOM 735 C CA . ALA A 1 92 ? -9.587 -1.481 7.241 1.00 97.44 92 ALA A CA 1
ATOM 736 C C . ALA A 1 92 ? -10.516 -2.389 8.061 1.00 97.44 92 ALA A C 1
ATOM 738 O O . ALA A 1 92 ? -11.150 -1.917 9.002 1.00 97.44 92 ALA A O 1
ATOM 739 N N . GLU A 1 93 ? -10.557 -3.688 7.755 1.00 97.81 93 GLU A N 1
ATOM 740 C CA . GLU A 1 93 ? -11.290 -4.670 8.559 1.00 97.81 93 GLU A CA 1
ATOM 741 C C . GLU A 1 93 ? -10.662 -4.849 9.949 1.00 97.81 93 GLU A C 1
ATOM 743 O O . GLU A 1 93 ? -11.376 -4.861 10.953 1.00 97.81 93 GLU A O 1
ATOM 748 N N . GLN A 1 94 ? -9.329 -4.929 10.035 1.00 96.94 94 GLN A N 1
ATOM 749 C CA . GLN A 1 94 ? -8.607 -5.033 11.307 1.00 96.94 94 GLN A CA 1
ATOM 750 C C . GLN A 1 94 ? -8.824 -3.805 12.208 1.00 96.94 94 GLN A C 1
ATOM 752 O O . GLN A 1 94 ? -8.832 -3.928 13.434 1.00 96.94 94 GLN A O 1
ATOM 757 N N . TRP A 1 95 ? -8.998 -2.623 11.615 1.00 97.19 95 TRP A N 1
ATOM 758 C CA . TRP A 1 95 ? -9.114 -1.343 12.318 1.00 97.19 95 TRP A CA 1
ATOM 759 C C . TRP A 1 95 ? -10.526 -0.762 12.334 1.00 97.19 95 TRP A C 1
ATOM 761 O O . TRP A 1 95 ? -10.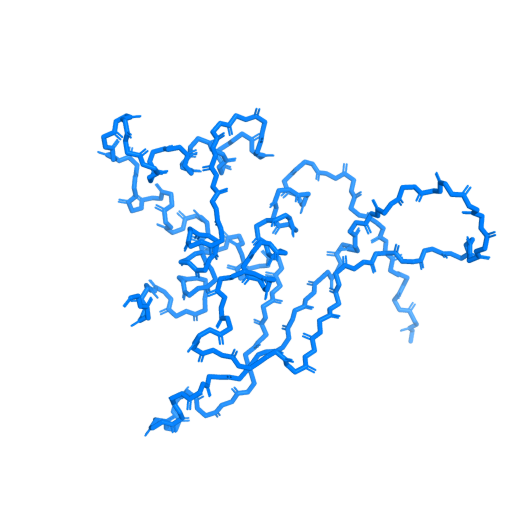705 0.383 12.748 1.00 97.19 95 TRP A O 1
ATOM 771 N N . LYS A 1 96 ? -11.545 -1.529 11.939 1.00 95.62 96 LYS A N 1
ATOM 772 C CA . LYS A 1 96 ? -12.938 -1.051 11.878 1.00 95.62 96 LYS A CA 1
ATOM 773 C C . LYS A 1 96 ? -13.464 -0.494 13.208 1.00 95.62 96 LYS A C 1
ATOM 775 O O . LYS A 1 96 ? -14.299 0.404 13.200 1.00 95.62 96 LYS A O 1
ATOM 780 N N . ASP A 1 97 ? -12.934 -0.998 14.324 1.00 96.19 97 ASP A N 1
ATOM 781 C CA . ASP A 1 97 ? -13.288 -0.601 15.691 1.00 96.19 97 ASP A CA 1
ATOM 782 C C . ASP A 1 97 ? -12.199 0.270 16.355 1.00 96.19 97 ASP A C 1
ATOM 784 O O . ASP A 1 97 ? -12.172 0.426 17.578 1.00 96.19 97 ASP A O 1
ATOM 788 N N . ALA A 1 98 ? -11.256 0.809 15.575 1.00 95.88 98 ALA A N 1
ATOM 789 C CA . ALA A 1 98 ? -10.215 1.685 16.097 1.00 95.88 98 ALA A CA 1
ATOM 790 C C . ALA A 1 98 ? -10.815 2.985 16.658 1.00 95.88 98 ALA A C 1
ATOM 792 O O . ALA A 1 98 ? -11.765 3.540 16.101 1.00 95.88 98 ALA A O 1
ATOM 793 N N . ASP A 1 99 ? -10.222 3.485 17.747 1.00 96.38 99 ASP A N 1
ATOM 794 C CA . ASP A 1 99 ? -10.626 4.737 18.395 1.00 96.38 99 ASP A CA 1
ATOM 795 C C . ASP A 1 99 ? -10.679 5.890 17.382 1.00 96.38 99 ASP A C 1
ATOM 797 O O . ASP A 1 99 ? -9.760 6.043 16.577 1.00 96.38 99 ASP A O 1
ATOM 801 N N . GLU A 1 100 ? -11.722 6.722 17.437 1.00 93.69 100 GLU A N 1
ATOM 802 C CA . GLU A 1 100 ? -11.966 7.801 16.463 1.00 93.69 100 GLU A CA 1
ATOM 803 C C . GLU A 1 100 ? -10.815 8.815 16.366 1.00 93.69 100 GLU A C 1
ATOM 805 O O . GLU A 1 100 ? -10.649 9.480 15.342 1.00 93.69 100 GLU A O 1
ATOM 810 N N . LYS A 1 101 ? -9.998 8.946 17.419 1.00 92.75 101 LYS A N 1
ATOM 811 C CA . LYS A 1 101 ? -8.831 9.839 17.439 1.00 92.75 101 LYS A CA 1
ATOM 812 C C . LYS A 1 101 ? -7.560 9.160 16.938 1.00 92.75 101 LYS A C 1
ATOM 814 O O . LYS A 1 101 ? -6.540 9.831 16.780 1.00 92.75 101 LYS A O 1
ATOM 819 N N . SER A 1 102 ? -7.588 7.846 16.732 1.00 94.56 102 SER A N 1
ATOM 820 C CA . SER A 1 102 ? -6.440 7.089 16.246 1.00 94.56 102 SER A CA 1
ATOM 821 C C . SER A 1 102 ? -6.188 7.353 14.765 1.00 94.56 102 SER A C 1
ATOM 823 O O . SER A 1 102 ? -7.099 7.592 13.972 1.00 94.56 102 SER A O 1
ATOM 825 N N . TYR A 1 103 ? -4.922 7.257 14.369 1.00 93.00 103 TYR A N 1
ATOM 826 C CA . TYR A 1 103 ? -4.551 7.389 12.964 1.00 93.00 103 TYR A CA 1
ATOM 827 C C . TYR A 1 103 ? -5.068 6.210 12.117 1.00 93.00 103 TYR A C 1
ATOM 829 O O . TYR A 1 103 ? -5.455 6.398 10.969 1.00 93.00 103 TYR A O 1
ATOM 837 N N . ALA A 1 104 ? -5.207 5.025 12.724 1.00 95.50 104 ALA A N 1
ATOM 838 C CA . ALA A 1 104 ? -5.854 3.860 12.119 1.00 95.50 104 ALA A CA 1
ATOM 839 C C . ALA A 1 104 ? -7.301 4.159 11.684 1.00 95.50 104 ALA A C 1
ATOM 841 O O . ALA A 1 104 ? -7.690 3.842 10.561 1.00 95.50 104 ALA A O 1
ATOM 842 N N . HIS A 1 105 ? -8.080 4.848 12.526 1.00 96.81 105 HIS A N 1
ATOM 843 C CA . HIS A 1 105 ? -9.436 5.272 12.174 1.00 96.81 105 HIS A CA 1
ATOM 844 C C . HIS A 1 105 ? -9.450 6.260 10.995 1.00 96.81 105 HIS A C 1
ATOM 846 O O . HIS A 1 105 ? -10.292 6.152 10.102 1.00 96.81 105 HIS A O 1
ATOM 852 N N . ARG A 1 106 ? -8.484 7.192 10.936 1.00 97.88 106 ARG A N 1
ATOM 853 C CA . ARG A 1 106 ? -8.352 8.131 9.804 1.00 97.88 106 ARG A CA 1
ATOM 854 C C . ARG A 1 106 ? -8.069 7.403 8.487 1.00 97.88 106 ARG A C 1
ATOM 856 O O . ARG A 1 106 ? -8.653 7.782 7.471 1.00 97.88 106 ARG A O 1
ATOM 863 N N . PHE A 1 107 ? -7.273 6.333 8.510 1.00 98.06 107 PHE A N 1
ATOM 864 C CA . PHE A 1 107 ? -7.054 5.495 7.329 1.00 98.06 107 PHE A CA 1
ATOM 865 C C . PHE A 1 107 ? -8.309 4.721 6.916 1.00 98.06 107 PHE A C 1
ATOM 867 O O . PHE A 1 107 ? -8.623 4.667 5.730 1.00 98.06 107 PHE A O 1
ATOM 874 N N . VAL A 1 108 ? -9.064 4.155 7.866 1.00 98.19 108 VAL A N 1
ATOM 875 C CA . VAL A 1 108 ? -10.333 3.459 7.565 1.00 98.19 108 VAL A CA 1
ATOM 876 C C . VAL A 1 108 ? -11.293 4.387 6.817 1.00 98.19 108 VAL A C 1
ATOM 878 O O . VAL A 1 108 ? -11.910 3.974 5.832 1.00 98.19 108 VAL A O 1
ATOM 881 N N . ILE A 1 109 ? -11.389 5.650 7.247 1.00 98.12 109 ILE A N 1
ATOM 882 C CA . ILE A 1 109 ? -12.182 6.670 6.551 1.00 98.12 109 ILE A CA 1
ATOM 883 C C . ILE A 1 109 ? -11.638 6.890 5.136 1.00 98.12 109 ILE A C 1
ATOM 885 O O . ILE A 1 109 ? -12.411 6.759 4.188 1.00 98.12 109 ILE A O 1
ATOM 889 N N . ALA A 1 110 ? -10.332 7.136 4.989 1.00 98.12 110 ALA A N 1
ATOM 890 C CA . ALA A 1 110 ? -9.705 7.366 3.687 1.00 98.12 110 ALA A CA 1
ATOM 891 C C . ALA A 1 110 ? -9.915 6.203 2.714 1.00 98.12 110 ALA A C 1
ATOM 893 O O . ALA A 1 110 ? -10.276 6.414 1.558 1.00 98.12 110 ALA A O 1
ATOM 894 N N . ASN A 1 111 ? -9.789 4.963 3.185 1.00 97.94 111 ASN A N 1
ATOM 895 C CA . ASN A 1 111 ? -10.045 3.787 2.366 1.00 97.94 111 ASN A CA 1
ATOM 896 C C . ASN A 1 111 ? -11.512 3.700 1.914 1.00 97.94 111 ASN A C 1
ATOM 898 O O . ASN A 1 111 ? -11.776 3.305 0.780 1.00 97.94 111 ASN A O 1
ATOM 902 N N . ARG A 1 112 ? -12.471 4.083 2.768 1.00 97.56 112 ARG A N 1
ATOM 903 C CA . ARG A 1 112 ? -13.907 4.044 2.443 1.00 97.56 112 ARG A CA 1
ATOM 904 C C . ARG A 1 112 ? -14.327 5.144 1.467 1.00 97.56 112 ARG A C 1
ATOM 906 O O . ARG A 1 112 ? -15.261 4.936 0.697 1.00 97.56 112 ARG A O 1
ATOM 913 N N . THR A 1 113 ? -13.686 6.307 1.529 1.00 97.88 113 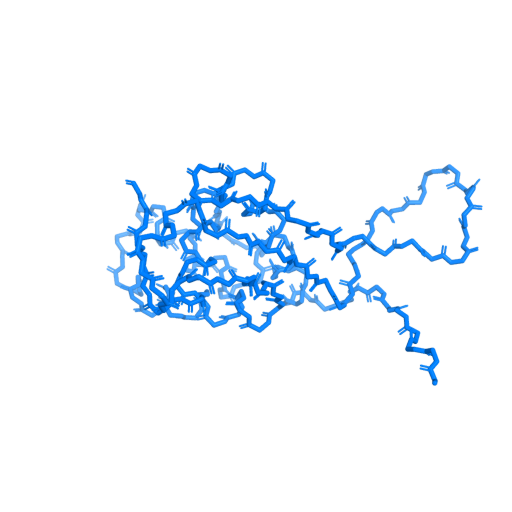THR A N 1
ATOM 914 C CA . THR A 1 113 ? -14.043 7.493 0.732 1.00 97.88 113 THR A CA 1
ATOM 915 C C . THR A 1 113 ? -13.104 7.730 -0.446 1.00 97.88 113 THR A C 1
ATOM 917 O O . THR A 1 113 ? -13.187 8.768 -1.089 1.00 97.88 113 THR A O 1
ATOM 920 N N . ASN A 1 114 ? -12.218 6.779 -0.758 1.00 97.50 114 ASN A N 1
ATOM 921 C CA . ASN A 1 114 ? -11.205 6.923 -1.808 1.00 97.50 114 ASN A CA 1
ATOM 922 C C . ASN A 1 114 ? -10.330 8.177 -1.615 1.00 97.50 114 ASN A C 1
ATOM 924 O O . ASN A 1 114 ? -10.009 8.877 -2.571 1.00 97.50 114 ASN A O 1
ATOM 928 N N . GLY A 1 115 ? -9.969 8.472 -0.366 1.00 95.56 115 GLY A N 1
ATOM 929 C CA . GLY A 1 115 ? -9.116 9.601 -0.003 1.00 95.56 115 GLY A CA 1
ATOM 930 C C . GLY A 1 115 ? -9.803 10.968 0.007 1.00 95.56 115 GLY A C 1
ATOM 931 O O . GLY A 1 115 ? -9.125 11.958 0.263 1.00 95.56 115 GLY A O 1
ATOM 932 N N . GLU A 1 116 ? -11.118 11.055 -0.235 1.00 96.62 116 GLU A N 1
ATOM 933 C CA . GLU A 1 116 ? -11.857 12.328 -0.126 1.00 96.62 116 GLU A CA 1
ATOM 934 C C . GLU A 1 116 ? -11.925 12.848 1.320 1.00 96.62 116 GLU A C 1
ATOM 936 O O . GLU A 1 116 ? -11.965 14.055 1.547 1.00 96.62 116 GLU A O 1
ATOM 941 N N . ASP A 1 117 ? -11.894 11.932 2.290 1.00 96.94 117 ASP A N 1
ATOM 942 C CA . ASP A 1 117 ? -11.867 12.204 3.728 1.00 96.94 117 ASP A CA 1
ATOM 943 C C . ASP A 1 117 ? -10.785 11.345 4.393 1.00 96.94 117 ASP A C 1
ATOM 945 O O . ASP A 1 117 ? -10.251 10.418 3.791 1.00 96.94 117 ASP A O 1
ATOM 949 N N . GLY A 1 118 ? -10.511 11.585 5.675 1.00 96.38 118 GLY A N 1
ATOM 950 C CA . GLY A 1 118 ? -9.523 10.802 6.414 1.00 96.38 118 GLY A CA 1
ATOM 951 C C . GLY A 1 118 ? -8.094 11.245 6.112 1.00 96.38 118 GLY A C 1
ATOM 952 O O . GLY A 1 118 ? -7.861 12.386 5.721 1.00 96.38 118 GLY A O 1
ATOM 953 N N . ASP A 1 119 ? -7.128 10.385 6.428 1.00 97.38 119 ASP A N 1
ATOM 954 C CA . ASP A 1 119 ? -5.702 10.684 6.271 1.00 97.38 119 ASP A CA 1
ATOM 955 C C . ASP A 1 119 ? -4.865 9.409 6.376 1.00 97.38 119 ASP A C 1
ATOM 957 O O . ASP A 1 119 ? -5.285 8.440 7.016 1.00 97.38 119 ASP A O 1
ATOM 961 N N . TYR A 1 120 ? -3.679 9.435 5.782 1.00 97.00 120 TYR A N 1
ATOM 962 C CA . TYR A 1 120 ? -2.659 8.405 5.922 1.00 97.00 120 TYR A CA 1
ATOM 963 C C . TYR A 1 120 ? -1.285 8.977 5.582 1.00 97.00 120 TYR A C 1
ATOM 965 O O . TYR A 1 120 ? -1.158 9.932 4.819 1.00 97.00 120 TYR A O 1
ATOM 973 N N . ASP A 1 121 ? -0.249 8.366 6.141 1.00 96.25 121 ASP A N 1
ATOM 974 C CA . ASP A 1 121 ? 1.138 8.713 5.873 1.00 96.25 121 ASP A CA 1
ATOM 975 C C . ASP A 1 121 ? 1.876 7.519 5.259 1.00 96.25 121 ASP A C 1
ATOM 977 O O . ASP A 1 121 ? 1.308 6.450 5.014 1.00 96.25 121 ASP A O 1
ATOM 981 N N . ALA A 1 122 ? 3.170 7.704 5.015 1.00 96.81 122 ALA A N 1
ATOM 982 C CA . ALA A 1 122 ? 4.026 6.663 4.471 1.00 96.81 122 ALA A CA 1
ATOM 983 C C . ALA A 1 122 ? 4.127 5.418 5.377 1.00 96.81 122 ALA A C 1
ATOM 985 O O . ALA A 1 122 ? 4.344 4.325 4.864 1.00 96.81 122 ALA A O 1
ATOM 986 N N . GLY A 1 123 ? 3.943 5.556 6.696 1.00 96.50 123 GLY A N 1
ATOM 987 C CA . GLY A 1 123 ? 3.975 4.433 7.635 1.00 96.50 123 GLY A CA 1
ATOM 988 C C . GLY A 1 123 ? 2.718 3.568 7.545 1.00 96.50 123 GLY A C 1
ATOM 989 O O . GLY A 1 123 ? 2.805 2.344 7.514 1.00 96.50 123 GLY A O 1
ATOM 990 N N . ILE A 1 124 ? 1.540 4.185 7.430 1.00 97.12 124 ILE A N 1
ATOM 991 C CA . ILE A 1 124 ? 0.304 3.444 7.138 1.00 97.12 124 ILE A CA 1
ATOM 992 C C . ILE A 1 124 ? 0.362 2.823 5.741 1.00 97.12 124 ILE A C 1
ATOM 994 O O . ILE A 1 124 ? -0.026 1.670 5.564 1.00 97.12 124 ILE A O 1
ATOM 998 N N . ALA A 1 125 ? 0.875 3.558 4.754 1.00 98.12 125 ALA A N 1
ATOM 999 C CA . ALA A 1 125 ? 1.025 3.055 3.394 1.00 98.12 125 ALA A CA 1
ATOM 1000 C C . ALA A 1 125 ? 1.982 1.847 3.318 1.00 98.12 125 ALA A C 1
ATOM 1002 O O . ALA A 1 125 ? 1.702 0.879 2.610 1.00 98.12 125 ALA A O 1
ATOM 1003 N N . ASP A 1 126 ? 3.067 1.852 4.097 1.00 97.69 126 ASP A N 1
ATOM 1004 C CA . ASP A 1 126 ? 3.939 0.688 4.286 1.00 97.69 126 ASP A CA 1
ATOM 1005 C C . ASP A 1 126 ? 3.170 -0.507 4.867 1.00 97.69 126 ASP A C 1
ATOM 1007 O O . ASP A 1 126 ? 3.183 -1.597 4.295 1.00 97.69 126 ASP A O 1
ATOM 1011 N N . GLN A 1 127 ? 2.408 -0.299 5.945 1.00 97.69 127 GLN A N 1
ATOM 1012 C CA . GLN A 1 127 ? 1.589 -1.367 6.527 1.00 97.69 127 GLN A CA 1
ATOM 1013 C C . GLN A 1 127 ? 0.581 -1.933 5.519 1.00 97.69 127 GLN A C 1
ATOM 1015 O O . GLN A 1 127 ? 0.348 -3.145 5.512 1.00 97.69 127 GLN A O 1
ATOM 1020 N N . VAL A 1 128 ? 0.010 -1.096 4.642 1.00 98.44 128 VAL A N 1
ATOM 1021 C CA . VAL A 1 128 ? -0.848 -1.545 3.534 1.00 98.44 128 VAL A CA 1
ATOM 1022 C C . VAL A 1 128 ? -0.072 -2.465 2.594 1.00 98.44 128 VAL A C 1
ATOM 1024 O O . VAL A 1 128 ? -0.547 -3.562 2.302 1.00 98.44 128 VAL A O 1
ATOM 1027 N N . VAL A 1 129 ? 1.127 -2.074 2.152 1.00 98.25 129 VAL A N 1
ATOM 1028 C CA . VAL A 1 129 ? 1.974 -2.909 1.284 1.00 98.25 129 VAL A CA 1
ATOM 1029 C C . VAL A 1 129 ? 2.308 -4.240 1.952 1.00 98.25 129 VAL A C 1
ATOM 1031 O O . VAL A 1 129 ? 2.081 -5.295 1.356 1.00 98.25 129 VAL A O 1
ATOM 1034 N N . GLN A 1 130 ? 2.798 -4.210 3.191 1.00 96.69 130 GLN A N 1
ATOM 1035 C CA . GLN A 1 130 ? 3.171 -5.419 3.923 1.00 96.69 130 GLN A CA 1
ATOM 1036 C C . GLN A 1 130 ? 1.974 -6.352 4.113 1.00 96.69 130 GLN A C 1
ATOM 1038 O O . GLN A 1 130 ? 2.068 -7.546 3.841 1.00 96.69 130 GLN A O 1
ATOM 1043 N N . THR A 1 131 ? 0.815 -5.813 4.490 1.00 97.81 131 THR A N 1
ATOM 1044 C CA . THR A 1 131 ? -0.406 -6.609 4.662 1.00 97.81 131 THR A CA 1
ATOM 1045 C C . THR A 1 131 ? -0.898 -7.174 3.328 1.00 97.81 131 THR A C 1
ATOM 1047 O O . THR A 1 131 ? -1.347 -8.316 3.268 1.00 97.81 131 THR A O 1
ATOM 1050 N N . GLY A 1 132 ? -0.766 -6.425 2.231 1.00 97.94 132 GLY A N 1
ATOM 1051 C CA . GLY A 1 132 ? -1.105 -6.900 0.889 1.00 97.94 132 GLY A CA 1
ATOM 1052 C C . GLY A 1 132 ? -0.205 -8.040 0.396 1.00 97.94 132 GLY A C 1
ATOM 1053 O O . GLY A 1 132 ? -0.694 -8.987 -0.230 1.00 97.94 132 GLY A O 1
ATOM 1054 N N . LEU A 1 133 ? 1.096 -7.966 0.690 1.00 95.69 133 LEU A N 1
ATOM 1055 C CA . LEU A 1 133 ? 2.092 -8.968 0.297 1.00 95.69 133 LEU A CA 1
ATOM 1056 C C . LEU A 1 133 ? 2.071 -10.205 1.201 1.00 95.69 133 LEU A C 1
ATOM 1058 O O . LEU A 1 133 ? 2.105 -11.330 0.706 1.00 95.69 133 LEU A O 1
ATOM 1062 N N . PHE A 1 134 ? 2.013 -9.998 2.516 1.00 94.00 134 PHE A N 1
ATOM 1063 C CA . PHE A 1 134 ? 2.289 -11.025 3.523 1.00 94.00 134 PHE A CA 1
ATOM 1064 C C . PHE A 1 134 ? 1.063 -11.425 4.351 1.00 94.00 134 PHE A C 1
ATOM 1066 O O . PHE A 1 134 ? 1.122 -12.390 5.107 1.00 94.00 134 PHE A O 1
ATOM 1073 N N . GLY A 1 135 ? -0.051 -10.698 4.230 1.00 95.38 135 GLY A N 1
ATOM 1074 C CA . GLY A 1 135 ? -1.256 -10.901 5.041 1.00 95.38 135 GLY A CA 1
ATOM 1075 C C . GLY A 1 135 ? -1.188 -10.282 6.441 1.00 95.38 135 GLY A C 1
ATOM 1076 O O . GLY A 1 135 ? -2.181 -10.313 7.163 1.00 95.38 135 GLY A O 1
ATOM 1077 N N . SER A 1 136 ? -0.046 -9.712 6.830 1.00 94.75 136 SER A N 1
ATOM 1078 C CA . SER A 1 136 ? 0.155 -9.001 8.094 1.00 94.75 136 SER A CA 1
ATOM 1079 C C . SER A 1 136 ? 1.347 -8.047 8.005 1.00 94.75 136 SER A C 1
ATOM 1081 O O . SER A 1 136 ? 2.193 -8.185 7.124 1.00 94.75 136 SER A O 1
ATOM 1083 N N . VAL A 1 137 ? 1.460 -7.133 8.968 1.00 94.31 137 VAL A N 1
ATOM 1084 C CA . VAL A 1 137 ? 2.669 -6.321 9.171 1.00 94.31 137 VAL A CA 1
ATOM 1085 C C . VAL A 1 137 ? 3.783 -7.206 9.742 1.00 94.31 137 VAL A C 1
ATOM 1087 O O . VAL A 1 137 ? 3.573 -7.908 10.732 1.00 94.31 137 VAL A O 1
ATOM 1090 N N . VAL A 1 138 ? 4.946 -7.199 9.094 1.00 92.56 138 VAL A N 1
ATOM 1091 C CA . VAL A 1 138 ? 6.133 -8.000 9.445 1.00 92.56 138 VAL A CA 1
ATOM 1092 C C . VAL A 1 138 ? 7.244 -7.114 10.012 1.00 92.56 138 VAL A C 1
ATOM 1094 O O . VAL A 1 138 ? 7.942 -7.523 10.937 1.00 92.56 138 VAL A O 1
ATOM 1097 N N . TYR A 1 139 ? 7.375 -5.905 9.476 1.00 88.62 139 TYR A N 1
ATOM 1098 C CA . TYR A 1 139 ? 8.400 -4.920 9.787 1.00 88.62 139 TYR A CA 1
ATOM 1099 C C . TYR A 1 139 ? 7.740 -3.667 10.388 1.00 88.62 139 TYR A C 1
ATOM 1101 O O . TYR A 1 139 ? 6.675 -3.252 9.922 1.00 88.62 139 TYR A O 1
ATOM 1109 N N . GLY A 1 140 ? 8.332 -3.096 11.445 1.00 79.75 140 GLY A N 1
ATOM 1110 C CA . GLY A 1 140 ? 7.809 -1.917 12.148 1.00 79.75 140 GLY A CA 1
ATOM 1111 C C . GLY A 1 140 ? 8.713 -1.405 13.260 1.00 79.75 140 GLY A C 1
ATOM 1112 O O . GLY A 1 140 ? 9.483 -2.219 13.819 1.00 79.75 140 GLY A O 1
#

Secondary structure (DSSP, 8-state):
--PPP-B--SHHHHHHHHHHHHIIIIIGGGTEEEEEEEEEE--S-TT-TTPPPEEEEEEEEEEEES-TTSTTT-SEEEEEHHHHHHHHHHHHHHTTT--TTSHHHHHHHHHHHTTSSS---HHHHHHHHHHHHHSS----

Foldseek 3Di:
DDPDWDFDDDLLLQLLLVLVCLQVVPNCVVFKDWPDWQFWDDDPPPPDPPDDTTTTSFTKIWIATPCPVDPVRGDTDIDTSQLLLQLLVLLLVVCVVPDCPDLSVLSNVCNVVSNPGGDDGNNSSNQSNCCSRPVGDDDD

pLDDT: mean 88.26, std 14.77, range [39.38, 98.75]

Radius of gyration: 15.86 Å; chains: 1; bounding box: 31×42×47 Å

Sequence (140 aa):
MTTTIEPIKDGREQFLADVFTAAIEGGINYWAEVNTYRWQYCGDDEGVPGRSLSYRRDFYAVVRDHDQETAERAGDLRIDAEVIQRGAELLAEQWKDADEKSYAHRFVIANRTNGEDGDYDAGIADQVVQTGLFGSVVYG